Protein AF-A0A9E0WAV0-F1 (afdb_monomer_lite)

Sequence (141 aa):
MHLFMGNSEVTIDQKLSQEEWERKKFSLEMDFKERELQISKNRLKVEARRNILIGLLVPIIVALMTAVPAYINSVNQQALKQLEFEAQLITNSVKTGDPDQAAINLKFLIDSGLLGGKTAERVSKYLKNREPGVGRALPPG

Foldseek 3Di:
DDDDDDPVVVVVVVVVVVVVVVVVVVVVVVVVVVVVVVVVVVVVVVVVVVVVCCVPVVVVVVCCVPVPVVVVVVVVVVVVVLVVQLVVQLLVLQQPQFPQSSLVSLVVCLVVVSDDDPRSVVSVVVSVPDDHRDDRHHHND

Radius of gyration: 47.43 Å; chains: 1; bounding box: 89×27×133 Å

Secondary structure (DSSP, 8-state):
----SSSHHHHHHHHHHHHHHHHHHHHHHHHHHHHHHHHHHHHHHHHHHHHHHHHHHHHHHHHHHHHHHHHHHHHHHHHHHHHHHHHHHHHHHHTTS-HHHHHHHHHHHHHTTSS-HHHHHHHHHHHHHPPTT-S--PPP-

pLDDT: mean 87.12, std 10.92, range [43.19, 97.12]

Structure (mmCIF, N/CA/C/O backbone):
data_AF-A0A9E0WAV0-F1
#
_entry.id   AF-A0A9E0WAV0-F1
#
loop_
_atom_site.group_PDB
_atom_site.id
_atom_site.type_symbol
_atom_site.label_atom_id
_atom_site.label_alt_id
_atom_site.label_comp_id
_atom_site.label_asym_id
_atom_site.label_entity_id
_atom_site.label_seq_id
_atom_site.pdbx_PDB_ins_code
_atom_site.Cartn_x
_atom_site.Cartn_y
_atom_site.Cartn_z
_atom_site.occupancy
_atom_site.B_iso_or_equiv
_atom_site.auth_seq_id
_atom_site.auth_comp_id
_atom_site.auth_asym_id
_atom_site.auth_atom_id
_atom_site.pdbx_PDB_model_num
ATOM 1 N N . MET A 1 1 ? 64.698 12.281 -93.935 1.00 43.19 1 MET A N 1
ATOM 2 C CA . MET A 1 1 ? 63.297 11.897 -93.669 1.00 43.19 1 MET A CA 1
ATOM 3 C C . MET A 1 1 ? 63.291 10.834 -92.579 1.00 43.19 1 MET A C 1
ATOM 5 O O . MET A 1 1 ? 63.219 9.662 -92.882 1.00 43.19 1 MET A O 1
ATOM 9 N N . HIS A 1 2 ? 63.501 11.237 -91.331 1.00 53.25 2 HIS A N 1
ATOM 10 C CA . HIS A 1 2 ? 63.332 10.437 -90.111 1.00 53.25 2 HIS A CA 1
ATOM 11 C C . HIS A 1 2 ? 63.404 11.438 -88.947 1.00 53.25 2 HIS A C 1
ATOM 13 O O . HIS A 1 2 ? 64.147 12.409 -89.076 1.00 53.25 2 HIS A O 1
ATOM 19 N N . LEU A 1 3 ? 62.667 11.175 -87.857 1.00 52.56 3 LEU A N 1
ATOM 20 C CA . LEU A 1 3 ? 62.586 11.915 -86.574 1.00 52.56 3 LEU A CA 1
ATOM 21 C C . LEU A 1 3 ? 61.353 12.823 -86.385 1.00 52.56 3 LEU A C 1
ATOM 23 O O . LEU A 1 3 ? 61.504 14.031 -86.337 1.00 52.56 3 LEU A O 1
ATOM 27 N N . PHE A 1 4 ? 60.152 12.251 -86.202 1.00 54.62 4 PHE A N 1
ATOM 28 C CA . PHE A 1 4 ? 59.011 12.931 -85.539 1.00 54.62 4 PHE A CA 1
ATOM 29 C C . PHE A 1 4 ? 57.997 11.949 -84.892 1.00 54.62 4 PHE A C 1
ATOM 31 O O . PHE A 1 4 ? 56.800 12.205 -84.898 1.00 54.62 4 PHE A O 1
ATOM 38 N N . MET A 1 5 ? 58.437 10.812 -84.328 1.00 52.56 5 MET A N 1
ATOM 39 C CA . MET A 1 5 ? 57.517 9.843 -83.680 1.00 52.56 5 MET A CA 1
ATOM 40 C C . MET A 1 5 ? 57.726 9.616 -82.169 1.00 52.56 5 MET A C 1
ATOM 42 O O . MET A 1 5 ? 56.947 8.898 -81.565 1.00 52.56 5 MET A O 1
ATOM 46 N N . GLY A 1 6 ? 58.700 10.262 -81.514 1.00 55.91 6 GLY A N 1
ATOM 47 C CA . GLY A 1 6 ? 59.024 9.978 -80.101 1.00 55.91 6 GLY A CA 1
ATOM 48 C C . GLY A 1 6 ? 58.287 10.793 -79.022 1.00 55.91 6 GLY A C 1
ATOM 49 O O . GLY A 1 6 ? 58.428 10.479 -77.848 1.00 55.91 6 GLY A O 1
ATOM 50 N N . ASN A 1 7 ? 57.529 11.845 -79.368 1.00 57.88 7 ASN A N 1
ATOM 51 C CA . ASN A 1 7 ? 57.005 12.801 -78.369 1.00 57.88 7 ASN A CA 1
ATOM 52 C C . ASN A 1 7 ? 55.514 12.608 -78.013 1.00 57.88 7 ASN A C 1
ATOM 54 O O . ASN A 1 7 ? 55.037 13.143 -77.013 1.00 57.88 7 ASN A O 1
ATOM 58 N N . SER A 1 8 ? 54.761 11.850 -78.817 1.00 60.38 8 SER A N 1
ATOM 59 C CA . SER A 1 8 ? 53.331 11.595 -78.589 1.00 60.38 8 SER A CA 1
ATOM 60 C C . SER A 1 8 ? 53.064 10.419 -77.645 1.00 60.38 8 SER A C 1
ATOM 62 O O . SER A 1 8 ? 52.089 10.468 -76.901 1.00 60.38 8 SER A O 1
ATOM 64 N N . GLU A 1 9 ? 53.929 9.398 -77.616 1.00 60.53 9 GLU A N 1
ATOM 65 C CA . GLU A 1 9 ? 53.770 8.236 -76.721 1.00 60.53 9 GLU A CA 1
ATOM 66 C C . GLU A 1 9 ? 53.971 8.605 -75.243 1.00 60.53 9 GLU A C 1
ATOM 68 O O . GLU A 1 9 ? 53.162 8.217 -74.403 1.00 60.53 9 GLU A O 1
ATOM 73 N N . VAL A 1 10 ? 54.959 9.454 -74.931 1.00 64.38 10 VAL A N 1
ATOM 74 C CA . VAL A 1 10 ? 55.255 9.896 -73.551 1.00 64.38 10 VAL A CA 1
ATOM 75 C C . VAL A 1 10 ? 54.076 10.648 -72.915 1.00 64.38 10 VAL A C 1
ATOM 77 O O . VAL A 1 10 ? 53.823 10.522 -71.721 1.00 64.38 10 VAL A O 1
ATOM 80 N N . THR A 1 11 ? 53.306 11.402 -73.708 1.00 70.00 11 THR A N 1
ATOM 81 C CA . THR A 1 11 ? 52.161 12.184 -73.201 1.00 70.00 11 THR A CA 1
ATOM 82 C C . THR A 1 11 ? 50.926 11.310 -72.946 1.00 70.00 11 THR A C 1
ATOM 84 O O . THR A 1 11 ? 50.109 11.629 -72.082 1.00 70.00 11 THR A O 1
ATOM 87 N N . ILE A 1 12 ? 50.762 10.220 -73.700 1.00 74.31 12 ILE A N 1
ATOM 88 C CA . ILE A 1 12 ? 49.636 9.288 -73.542 1.00 74.31 12 ILE A CA 1
ATOM 89 C C . ILE A 1 12 ? 49.850 8.419 -72.300 1.00 74.31 12 ILE A C 1
ATOM 91 O O . ILE A 1 12 ? 48.934 8.290 -71.491 1.00 74.31 12 ILE A O 1
ATOM 95 N N . ASP A 1 13 ? 51.067 7.912 -72.103 1.00 78.62 13 ASP A N 1
ATOM 96 C CA . ASP A 1 13 ? 51.426 7.086 -70.945 1.00 78.62 13 ASP A CA 1
ATOM 97 C C . ASP A 1 13 ? 51.301 7.862 -69.618 1.00 78.62 13 ASP A C 1
ATOM 99 O O . ASP A 1 13 ? 50.707 7.388 -68.649 1.00 78.62 13 ASP A O 1
ATOM 103 N N . GLN A 1 14 ? 51.727 9.131 -69.599 1.00 83.81 14 GLN A N 1
ATOM 104 C CA . GLN A 1 14 ? 51.549 10.007 -68.434 1.00 83.81 14 GLN A CA 1
ATOM 105 C C . GLN A 1 14 ? 50.075 10.261 -68.089 1.00 83.81 14 GLN A C 1
ATOM 107 O O . GLN A 1 14 ? 49.710 10.276 -66.913 1.00 83.81 14 GLN A O 1
ATOM 112 N N . LYS A 1 15 ? 49.216 10.447 -69.098 1.00 81.62 15 LYS A N 1
ATOM 113 C CA . LYS A 1 15 ? 47.776 10.657 -68.883 1.00 81.62 15 LYS A CA 1
ATOM 114 C C . LYS A 1 15 ? 47.081 9.399 -68.375 1.00 81.62 15 LYS A C 1
ATOM 116 O O . LYS A 1 15 ? 46.261 9.503 -67.468 1.00 81.62 15 LYS A O 1
ATOM 121 N N . LEU A 1 16 ? 47.434 8.233 -68.916 1.00 82.25 16 LEU A N 1
ATOM 122 C CA . LEU A 1 16 ? 46.924 6.944 -68.444 1.00 82.25 16 LEU A CA 1
ATOM 123 C C . LEU A 1 16 ? 47.345 6.691 -66.992 1.00 82.25 16 LEU A C 1
ATOM 125 O O . LEU A 1 16 ? 46.502 6.373 -66.159 1.00 82.25 16 LEU A O 1
ATOM 129 N N . SER A 1 17 ? 48.614 6.939 -66.660 1.00 87.88 17 SER A N 1
ATOM 130 C CA . SER A 1 17 ? 49.126 6.812 -65.292 1.00 87.88 17 SER A CA 1
ATOM 131 C C . SER A 1 17 ? 48.421 7.754 -64.305 1.00 87.88 17 SER A C 1
ATOM 133 O O . SER A 1 17 ? 48.089 7.355 -63.185 1.00 87.88 17 SER A O 1
ATOM 135 N N . GLN A 1 18 ? 48.131 8.991 -64.719 1.00 89.19 18 GLN A N 1
ATOM 136 C CA . GLN A 1 18 ? 47.387 9.942 -63.895 1.00 89.19 18 GLN A CA 1
ATOM 137 C C . GLN A 1 18 ? 45.928 9.506 -63.692 1.00 89.19 18 GLN A C 1
ATOM 139 O O . GLN A 1 18 ? 45.425 9.569 -62.572 1.00 89.19 18 GLN A O 1
ATOM 144 N N . GLU A 1 19 ? 45.260 9.016 -64.737 1.00 90.62 19 GLU A N 1
ATOM 145 C CA . GLU A 1 19 ? 43.880 8.533 -64.644 1.00 90.62 19 GLU A CA 1
ATOM 146 C C . GLU A 1 19 ? 43.772 7.285 -63.753 1.00 90.62 19 GLU A C 1
ATOM 148 O O . GLU A 1 19 ? 42.868 7.183 -62.920 1.00 90.62 19 GLU A O 1
ATOM 153 N N . GLU A 1 20 ? 44.716 6.350 -63.865 1.00 90.81 20 GLU A N 1
ATOM 154 C CA . GLU A 1 20 ? 44.799 5.182 -62.985 1.00 90.81 20 GLU A CA 1
ATOM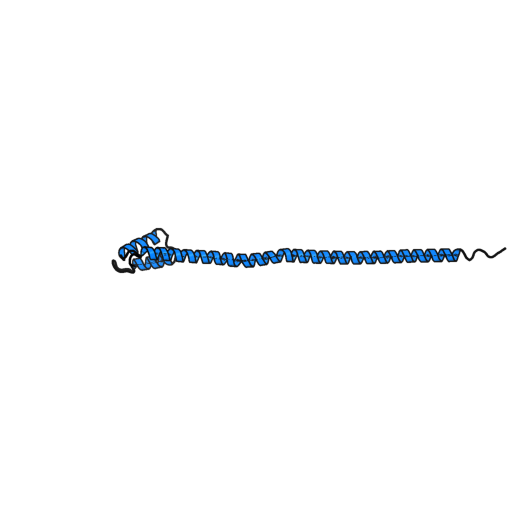 155 C C . GLU A 1 20 ? 45.021 5.584 -61.526 1.00 90.81 20 GLU A C 1
ATOM 157 O O . GLU A 1 20 ? 44.383 5.036 -60.619 1.00 90.81 20 GLU A O 1
ATOM 162 N N . TRP A 1 21 ? 45.885 6.572 -61.287 1.00 91.38 21 TRP A N 1
ATOM 163 C CA . TRP A 1 21 ? 46.122 7.105 -59.953 1.00 91.38 21 TRP A CA 1
ATOM 164 C C . TRP A 1 21 ? 44.875 7.783 -59.377 1.00 91.38 21 TRP A C 1
ATOM 166 O O . TRP A 1 21 ? 44.522 7.525 -58.224 1.00 91.38 21 TRP A O 1
ATOM 176 N N . GLU A 1 22 ? 44.160 8.586 -60.169 1.00 93.12 22 GLU A N 1
ATOM 177 C CA . GLU A 1 22 ? 42.916 9.240 -59.750 1.00 93.12 22 GLU A CA 1
ATOM 178 C C . GLU A 1 22 ? 41.803 8.225 -59.466 1.00 93.12 22 GLU A C 1
ATOM 180 O O . GLU A 1 22 ? 41.143 8.314 -58.428 1.00 93.12 22 GLU A O 1
ATOM 185 N N . ARG A 1 23 ? 41.643 7.198 -60.310 1.00 91.75 23 ARG A N 1
ATOM 186 C CA . ARG A 1 23 ? 40.692 6.097 -60.079 1.00 91.75 23 ARG A CA 1
ATOM 187 C C . ARG A 1 23 ? 41.023 5.328 -58.804 1.00 91.75 23 ARG A C 1
ATOM 189 O O . ARG A 1 23 ? 40.133 5.046 -57.999 1.00 91.75 23 ARG A O 1
ATOM 196 N N . LYS A 1 24 ? 42.304 5.018 -58.583 1.00 93.75 24 LYS A N 1
ATOM 197 C CA . LYS A 1 24 ? 42.762 4.318 -57.379 1.00 93.75 24 LYS A CA 1
ATOM 198 C C . LYS A 1 24 ? 42.540 5.167 -56.131 1.00 93.75 24 LYS A C 1
ATOM 200 O O . LYS A 1 24 ? 41.991 4.664 -55.150 1.00 93.75 24 LYS A O 1
ATOM 205 N N . LYS A 1 25 ? 42.888 6.453 -56.181 1.00 94.81 25 LYS A N 1
ATOM 206 C CA . LYS A 1 25 ? 42.634 7.412 -55.102 1.00 94.81 25 LYS A CA 1
ATOM 207 C C . LYS A 1 25 ? 41.143 7.500 -54.783 1.00 94.81 25 LYS A C 1
ATOM 209 O O . LYS A 1 25 ? 40.767 7.357 -53.625 1.00 94.81 25 LYS A O 1
ATOM 214 N N . PHE A 1 26 ? 40.299 7.646 -55.800 1.00 92.94 26 PHE A N 1
ATOM 215 C CA . PHE A 1 26 ? 38.851 7.716 -55.628 1.00 92.94 26 PHE A CA 1
ATOM 216 C C . PHE A 1 26 ? 38.280 6.433 -55.009 1.00 92.94 26 PHE A C 1
ATOM 218 O O . PHE A 1 26 ? 37.467 6.499 -54.091 1.00 92.94 26 PHE A O 1
ATOM 225 N N . SER A 1 27 ? 38.746 5.257 -55.444 1.00 94.00 27 SER A N 1
ATOM 226 C CA . SER A 1 27 ? 38.313 3.979 -54.862 1.00 94.00 27 SER A CA 1
ATOM 227 C C . SER A 1 27 ? 38.691 3.841 -53.381 1.00 94.00 27 SER A C 1
ATOM 229 O O . SER A 1 27 ? 37.882 3.370 -52.584 1.00 94.00 27 SER A O 1
ATOM 231 N N . LEU A 1 28 ? 39.880 4.319 -52.995 1.00 93.81 28 LEU A N 1
ATOM 232 C CA . LEU A 1 28 ? 40.342 4.329 -51.605 1.00 93.81 28 LEU A CA 1
ATOM 233 C C . LEU A 1 28 ? 39.547 5.319 -50.749 1.00 93.81 28 LEU A C 1
ATOM 235 O O . LEU A 1 28 ? 39.162 4.987 -49.631 1.00 93.81 28 LEU A O 1
ATOM 239 N N . GLU A 1 29 ? 39.263 6.513 -51.273 1.00 92.50 29 GLU A N 1
ATOM 240 C CA . GLU A 1 29 ? 38.422 7.497 -50.585 1.00 92.50 29 GLU A CA 1
ATOM 241 C C . GLU A 1 29 ? 36.990 6.982 -50.379 1.00 92.50 29 GLU A C 1
ATOM 243 O O . GLU A 1 29 ? 36.407 7.194 -49.314 1.00 92.50 29 GLU A O 1
ATOM 248 N N . MET A 1 30 ? 36.429 6.272 -51.363 1.00 93.62 30 MET A N 1
ATOM 249 C CA . MET A 1 30 ? 35.106 5.656 -51.248 1.00 93.62 30 MET A CA 1
ATOM 250 C C . MET A 1 30 ? 35.081 4.512 -50.227 1.00 93.62 30 MET A C 1
ATOM 252 O O . MET A 1 30 ? 34.159 4.468 -49.413 1.00 93.62 30 MET A O 1
ATOM 256 N N . ASP A 1 31 ? 36.091 3.633 -50.212 1.00 95.88 31 ASP A N 1
ATOM 257 C CA . ASP A 1 31 ? 36.198 2.566 -49.200 1.00 95.88 31 ASP A CA 1
ATOM 258 C C . ASP A 1 31 ? 36.329 3.151 -47.787 1.00 95.88 31 ASP A C 1
ATOM 260 O O . ASP A 1 31 ? 35.678 2.696 -46.845 1.00 95.88 31 ASP A O 1
ATOM 264 N N . PHE A 1 32 ? 37.118 4.218 -47.634 1.00 95.38 32 PHE A N 1
ATOM 265 C CA . PHE A 1 32 ? 37.279 4.894 -46.351 1.00 95.38 32 PHE A CA 1
ATOM 266 C C . PHE A 1 32 ? 35.964 5.518 -45.862 1.00 95.38 32 PHE A C 1
ATOM 268 O O . PHE A 1 32 ? 35.553 5.274 -44.725 1.00 95.38 32 PHE A O 1
ATOM 275 N N . LYS A 1 33 ? 35.257 6.251 -46.734 1.00 93.12 33 LYS A N 1
ATOM 276 C CA . LYS A 1 33 ? 33.944 6.832 -46.411 1.00 93.12 33 LYS A CA 1
ATOM 277 C C . LYS A 1 33 ? 32.916 5.769 -46.037 1.00 93.12 33 LYS A C 1
ATOM 279 O O . LYS A 1 33 ? 32.155 5.972 -45.094 1.00 93.12 33 LYS A O 1
ATOM 284 N N . GLU A 1 34 ? 32.896 4.637 -46.736 1.00 94.38 34 GLU A N 1
ATOM 285 C CA . GLU A 1 34 ? 31.977 3.541 -46.419 1.00 94.38 34 GLU A CA 1
ATOM 286 C C . GLU A 1 34 ? 32.261 2.966 -45.023 1.00 94.38 34 GLU A C 1
ATOM 288 O O . GLU A 1 34 ? 31.341 2.801 -44.218 1.00 94.38 34 GLU A O 1
ATOM 293 N N . ARG A 1 35 ? 33.536 2.747 -44.673 1.00 91.69 35 ARG A N 1
ATOM 294 C CA . ARG A 1 35 ? 33.922 2.285 -43.329 1.00 91.69 35 ARG A CA 1
ATOM 295 C C . ARG A 1 35 ? 33.557 3.291 -42.239 1.00 91.69 35 ARG A C 1
ATOM 297 O O . ARG A 1 35 ? 33.020 2.889 -41.206 1.00 91.69 35 ARG A O 1
ATOM 304 N N . GLU A 1 36 ? 33.794 4.585 -42.453 1.00 90.44 36 GLU A N 1
ATOM 305 C CA . GLU A 1 36 ? 33.380 5.628 -41.503 1.00 90.44 36 GLU A CA 1
ATOM 306 C C . GLU A 1 36 ? 31.862 5.645 -41.304 1.00 90.44 36 GLU A C 1
ATOM 308 O O . GLU A 1 36 ? 31.372 5.735 -40.174 1.00 90.44 36 GLU A O 1
ATOM 313 N N . LEU A 1 37 ? 31.103 5.494 -42.389 1.00 90.88 37 LEU A N 1
ATOM 314 C CA . LEU A 1 37 ? 29.647 5.487 -42.358 1.00 90.88 37 LEU A CA 1
ATOM 315 C C . LEU A 1 37 ? 29.105 4.245 -41.636 1.00 90.88 37 LEU A C 1
ATOM 31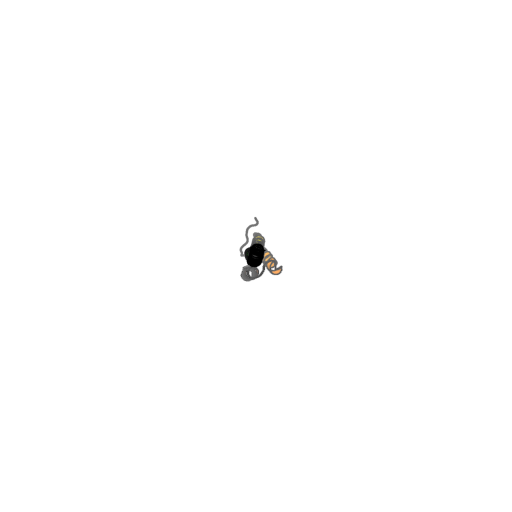7 O O . LEU A 1 37 ? 28.149 4.349 -40.860 1.00 90.88 37 LEU A O 1
ATOM 321 N N . GLN A 1 38 ? 29.743 3.085 -41.805 1.00 92.88 38 GLN A N 1
ATOM 322 C CA . GLN A 1 38 ? 29.432 1.875 -41.039 1.00 92.88 38 GLN A CA 1
ATOM 323 C C . GLN A 1 38 ? 29.744 2.036 -39.546 1.00 92.88 38 GLN A C 1
ATOM 325 O O . GLN A 1 38 ? 28.912 1.678 -38.705 1.00 92.88 38 GLN A O 1
ATOM 330 N N . ILE A 1 39 ? 30.890 2.631 -39.195 1.00 92.25 39 ILE A N 1
ATOM 331 C CA . ILE A 1 39 ? 31.250 2.929 -37.800 1.00 92.25 39 ILE A CA 1
ATOM 332 C C . ILE A 1 39 ? 30.230 3.895 -37.181 1.00 92.25 39 ILE A C 1
ATOM 334 O O . ILE A 1 39 ? 29.741 3.646 -36.077 1.00 92.25 39 ILE A O 1
ATOM 338 N N . SER A 1 40 ? 29.856 4.955 -37.900 1.00 86.38 40 SER A N 1
ATOM 339 C CA . SER A 1 40 ? 28.867 5.940 -37.453 1.00 86.38 40 SER A CA 1
ATOM 340 C C . SER A 1 40 ? 27.485 5.310 -37.235 1.00 86.38 40 SER A C 1
ATOM 342 O O . SER A 1 40 ? 26.900 5.444 -36.158 1.00 86.38 40 SER A O 1
ATOM 344 N N . LYS A 1 41 ? 26.993 4.505 -38.190 1.00 89.69 41 LYS A N 1
ATOM 345 C CA . LYS A 1 41 ? 25.732 3.751 -38.047 1.00 89.69 41 LYS A CA 1
ATOM 346 C C . LYS A 1 41 ? 25.750 2.814 -36.839 1.00 89.69 41 LYS A C 1
ATOM 348 O O . LYS A 1 41 ? 24.742 2.700 -36.141 1.00 89.69 41 LYS A O 1
ATOM 353 N N . ASN A 1 42 ? 26.870 2.143 -36.578 1.00 89.94 42 ASN A N 1
ATOM 354 C CA . ASN A 1 42 ? 26.995 1.248 -35.429 1.00 89.94 42 ASN A CA 1
ATOM 355 C C . ASN A 1 42 ? 26.992 2.015 -34.101 1.00 89.94 42 ASN A C 1
ATOM 357 O O . ASN A 1 42 ? 26.313 1.582 -33.170 1.00 89.94 42 ASN A O 1
ATOM 361 N N . ARG A 1 43 ? 27.654 3.178 -34.023 1.00 83.12 43 ARG A N 1
ATOM 362 C CA . ARG A 1 43 ? 27.591 4.059 -32.843 1.00 83.12 43 ARG A CA 1
ATOM 363 C C . ARG A 1 43 ? 26.164 4.523 -32.567 1.00 83.12 43 ARG A C 1
ATOM 365 O O . ARG A 1 43 ? 25.678 4.327 -31.458 1.00 83.12 43 ARG A O 1
ATOM 372 N N . LEU A 1 44 ? 25.458 5.008 -33.590 1.00 82.88 44 LEU A N 1
ATOM 373 C CA . LEU A 1 44 ? 24.062 5.441 -33.462 1.00 82.88 44 LEU A CA 1
ATOM 374 C C . LEU A 1 44 ? 23.138 4.303 -33.015 1.00 82.88 44 LEU A C 1
ATOM 376 O O . LEU A 1 44 ? 22.279 4.509 -32.165 1.00 82.88 44 LEU A O 1
ATOM 380 N N . LYS A 1 45 ? 23.320 3.082 -33.534 1.00 86.50 45 LYS A N 1
ATOM 381 C CA . LYS A 1 45 ? 22.540 1.912 -33.092 1.00 86.50 45 LYS A CA 1
ATOM 382 C C . LYS A 1 45 ? 22.807 1.557 -31.629 1.00 86.50 45 LYS A C 1
ATOM 384 O O . LYS A 1 45 ? 21.867 1.217 -30.911 1.00 86.50 45 LYS A O 1
ATOM 389 N N . VAL A 1 46 ? 24.062 1.617 -31.187 1.00 86.19 46 VAL A N 1
ATOM 390 C CA . VAL A 1 46 ? 24.438 1.354 -29.789 1.00 86.19 46 VAL A CA 1
ATOM 391 C C . VAL A 1 46 ? 23.867 2.431 -28.866 1.00 86.19 46 VAL A C 1
ATOM 393 O O . VAL A 1 46 ? 23.272 2.101 -27.841 1.00 86.19 46 VAL A O 1
ATOM 396 N N . GLU A 1 47 ? 23.973 3.703 -29.246 1.00 84.44 47 GLU A N 1
ATOM 397 C CA . GLU A 1 47 ? 23.419 4.825 -28.485 1.00 84.44 47 GLU A CA 1
ATOM 398 C C . GLU A 1 47 ? 21.894 4.793 -28.434 1.00 84.44 47 GLU A C 1
ATOM 400 O O . GLU A 1 47 ? 21.326 4.939 -27.356 1.00 84.44 47 GLU A O 1
ATOM 405 N N . ALA A 1 48 ? 21.223 4.521 -29.555 1.00 81.00 48 ALA A N 1
ATOM 406 C CA . ALA A 1 48 ? 19.772 4.381 -29.599 1.00 81.00 48 ALA A CA 1
ATOM 407 C C . ALA A 1 48 ? 19.301 3.238 -28.694 1.00 81.00 48 ALA A C 1
ATOM 409 O O . ALA A 1 48 ? 18.394 3.431 -27.890 1.00 81.00 48 ALA A O 1
ATOM 410 N N . ARG A 1 49 ? 19.957 2.069 -28.747 1.00 82.44 49 ARG A N 1
ATOM 411 C CA . ARG A 1 49 ? 19.645 0.949 -27.844 1.00 82.44 49 ARG A CA 1
ATOM 412 C C . ARG A 1 49 ? 19.847 1.328 -26.382 1.00 82.44 49 ARG A C 1
ATOM 414 O O . ARG A 1 49 ? 18.966 1.066 -25.570 1.00 82.44 49 ARG A O 1
ATOM 421 N N . ARG A 1 50 ? 20.967 1.972 -26.041 1.00 81.94 50 ARG A N 1
ATOM 422 C CA . ARG A 1 50 ? 21.245 2.421 -24.670 1.00 81.94 50 ARG A CA 1
ATOM 423 C C . ARG A 1 50 ? 20.205 3.434 -24.192 1.00 81.94 50 ARG A C 1
ATOM 425 O O . ARG A 1 50 ? 19.691 3.295 -23.089 1.00 81.94 50 ARG A O 1
ATOM 432 N N . ASN A 1 51 ? 19.868 4.420 -25.017 1.00 82.25 51 ASN A N 1
ATOM 433 C CA . ASN A 1 51 ? 18.915 5.469 -24.665 1.00 82.25 51 ASN A CA 1
ATOM 434 C C . ASN A 1 51 ? 17.487 4.923 -24.538 1.00 82.25 51 ASN A C 1
ATOM 436 O O . ASN A 1 51 ? 16.781 5.323 -23.620 1.00 82.25 51 ASN A O 1
ATOM 440 N N . ILE A 1 52 ? 17.080 3.972 -25.386 1.00 85.00 52 ILE A N 1
ATOM 441 C CA . ILE A 1 52 ? 15.795 3.267 -25.248 1.00 85.00 52 ILE A CA 1
ATOM 442 C C . ILE A 1 52 ? 15.761 2.469 -23.940 1.00 85.00 52 ILE A C 1
ATOM 444 O O . ILE A 1 52 ? 14.777 2.537 -23.208 1.00 85.00 52 ILE A O 1
ATOM 448 N N . LEU A 1 53 ? 16.841 1.751 -23.610 1.00 81.12 53 LEU A N 1
ATOM 449 C CA . LEU A 1 53 ? 16.929 0.999 -22.356 1.00 81.12 53 LEU A CA 1
ATOM 450 C C . LEU A 1 53 ? 16.836 1.920 -21.137 1.00 81.12 53 LEU A C 1
ATOM 452 O O . LEU A 1 53 ? 16.056 1.647 -20.231 1.00 81.12 53 LEU A O 1
ATOM 456 N N . ILE A 1 54 ? 17.579 3.028 -21.123 1.00 83.06 54 ILE A N 1
ATOM 457 C CA . ILE A 1 54 ? 17.519 4.015 -20.035 1.00 83.06 54 ILE A CA 1
ATOM 458 C C . ILE A 1 54 ? 16.117 4.635 -19.954 1.00 83.06 54 ILE A C 1
ATOM 460 O O . ILE A 1 54 ? 15.546 4.711 -18.868 1.00 83.06 54 ILE A O 1
ATOM 464 N N . GLY A 1 55 ? 15.542 5.018 -21.098 1.00 81.56 55 GLY A N 1
ATOM 465 C CA . GLY A 1 55 ? 14.208 5.610 -21.191 1.00 81.56 55 GLY A CA 1
ATOM 466 C C . GLY A 1 55 ? 13.083 4.687 -20.722 1.00 81.56 55 GLY A C 1
ATOM 467 O O . GLY A 1 55 ? 12.054 5.182 -20.281 1.00 81.56 55 GLY A O 1
ATOM 468 N N . LEU A 1 56 ? 13.280 3.366 -20.760 1.00 87.12 56 LEU A N 1
ATOM 469 C CA . LEU A 1 56 ? 12.319 2.391 -20.243 1.00 87.12 56 LEU A CA 1
ATOM 470 C C . LEU A 1 56 ? 12.576 2.037 -18.772 1.00 87.12 56 LEU A C 1
ATOM 472 O O . LEU A 1 56 ? 11.647 2.004 -17.970 1.00 87.12 56 LEU A O 1
ATOM 476 N N . LEU A 1 57 ? 13.829 1.765 -18.403 1.00 87.25 57 LEU A N 1
ATOM 477 C CA . LEU A 1 57 ? 14.164 1.249 -17.075 1.00 87.25 57 LEU A CA 1
ATOM 478 C C . LEU A 1 57 ? 14.029 2.312 -15.984 1.00 87.25 57 LEU A C 1
ATOM 480 O O . LEU A 1 57 ? 13.541 2.006 -14.897 1.00 87.25 57 LEU A O 1
ATOM 484 N N . VAL A 1 58 ? 14.424 3.557 -16.262 1.00 91.44 58 VAL A N 1
ATOM 485 C CA . VAL A 1 58 ? 14.389 4.627 -15.255 1.00 91.44 58 VAL A CA 1
ATOM 486 C C . VAL A 1 58 ? 12.956 4.922 -14.787 1.00 91.44 58 VAL A C 1
ATOM 488 O O . VAL A 1 58 ? 12.733 4.888 -13.575 1.00 91.44 58 VAL A O 1
ATOM 491 N N . PRO A 1 59 ? 11.956 5.128 -15.671 1.00 90.94 59 PRO A N 1
ATOM 492 C CA . PRO A 1 59 ? 10.577 5.339 -15.231 1.00 90.94 59 PRO A CA 1
ATOM 493 C C . PRO A 1 59 ? 10.003 4.165 -14.436 1.00 90.94 59 PRO A C 1
ATOM 495 O O . PRO A 1 59 ? 9.286 4.391 -13.465 1.00 90.94 59 PRO A O 1
ATOM 498 N N . ILE A 1 60 ? 10.343 2.923 -14.799 1.00 92.19 60 ILE A N 1
ATOM 499 C CA . ILE A 1 60 ? 9.882 1.729 -14.073 1.00 92.19 60 ILE A CA 1
ATOM 500 C C . ILE A 1 60 ? 10.428 1.730 -12.643 1.00 92.19 60 ILE A C 1
ATOM 502 O O . ILE A 1 60 ? 9.669 1.530 -11.697 1.00 92.19 60 ILE A O 1
ATOM 506 N N . ILE A 1 61 ? 11.725 1.996 -12.469 1.00 92.56 61 ILE A N 1
ATOM 507 C CA . ILE A 1 61 ? 12.347 2.058 -11.141 1.00 92.56 61 ILE A CA 1
ATOM 508 C C . ILE A 1 61 ? 11.694 3.159 -10.296 1.00 92.56 61 ILE A C 1
ATOM 510 O O . ILE A 1 61 ? 11.311 2.907 -9.154 1.00 92.56 61 ILE A O 1
ATOM 514 N N . VAL A 1 62 ? 11.508 4.355 -10.860 1.00 93.88 62 VAL A N 1
ATOM 515 C CA . VAL A 1 62 ? 10.859 5.481 -10.166 1.00 93.88 62 VAL A CA 1
ATOM 516 C C . VAL A 1 62 ? 9.410 5.147 -9.784 1.00 93.88 62 VAL A C 1
ATOM 518 O O . VAL A 1 62 ? 8.979 5.431 -8.663 1.00 93.88 62 VAL A O 1
ATOM 521 N N . ALA A 1 63 ? 8.657 4.498 -10.675 1.00 88.25 63 ALA A N 1
ATOM 522 C CA . ALA A 1 63 ? 7.291 4.068 -10.392 1.00 88.25 63 ALA A CA 1
ATOM 523 C C . ALA A 1 63 ? 7.244 3.042 -9.249 1.00 88.25 63 ALA A C 1
ATOM 525 O O . ALA A 1 63 ? 6.421 3.162 -8.345 1.00 88.25 63 ALA A O 1
ATOM 526 N N . LEU A 1 64 ? 8.165 2.075 -9.223 1.00 89.50 64 LEU A N 1
ATOM 527 C CA . LEU A 1 64 ? 8.241 1.086 -8.144 1.00 89.50 64 LEU A CA 1
ATOM 528 C C . LEU A 1 64 ? 8.628 1.718 -6.799 1.00 89.50 64 LEU A C 1
ATOM 530 O O . LEU A 1 64 ? 8.046 1.363 -5.773 1.00 89.50 64 LEU A O 1
ATOM 534 N N . MET A 1 65 ? 9.551 2.687 -6.801 1.00 90.62 65 MET A N 1
ATOM 535 C CA . MET A 1 65 ? 9.950 3.419 -5.590 1.00 90.62 65 MET A CA 1
ATOM 536 C C . MET A 1 65 ? 8.785 4.172 -4.939 1.00 90.62 65 MET A C 1
ATOM 538 O O . MET A 1 65 ? 8.763 4.309 -3.720 1.00 90.62 65 MET A O 1
ATOM 542 N N . THR A 1 66 ? 7.818 4.649 -5.723 1.00 89.06 66 THR A N 1
ATOM 543 C CA . THR A 1 66 ? 6.656 5.386 -5.200 1.00 89.06 66 THR A CA 1
ATOM 544 C C . THR A 1 66 ? 5.471 4.472 -4.886 1.00 89.06 66 THR A C 1
ATOM 546 O O . THR A 1 66 ? 4.805 4.658 -3.867 1.00 89.06 66 THR A O 1
ATOM 549 N N . ALA A 1 67 ? 5.230 3.445 -5.704 1.00 88.06 67 ALA A N 1
ATOM 550 C CA . ALA A 1 67 ? 4.089 2.548 -5.549 1.00 88.06 67 ALA A CA 1
ATOM 551 C C . ALA A 1 67 ? 4.179 1.662 -4.294 1.00 88.06 67 ALA A C 1
ATOM 553 O O . ALA A 1 67 ? 3.183 1.495 -3.589 1.00 88.06 67 ALA A O 1
ATOM 554 N N . VAL A 1 68 ? 5.361 1.111 -3.986 1.00 90.00 68 VAL A N 1
ATOM 555 C CA . VAL A 1 68 ? 5.518 0.170 -2.861 1.00 90.00 68 VAL A CA 1
ATOM 556 C C . VAL A 1 68 ? 5.235 0.837 -1.505 1.00 90.00 68 VAL A C 1
ATOM 558 O O . VAL A 1 68 ? 4.394 0.320 -0.761 1.00 90.00 68 VAL A O 1
ATOM 561 N N . PRO A 1 69 ? 5.840 1.993 -1.163 1.00 88.12 69 PRO A N 1
ATOM 562 C CA . PRO A 1 69 ? 5.528 2.676 0.090 1.00 88.12 69 PRO A CA 1
ATOM 563 C C . PRO A 1 69 ? 4.075 3.148 0.155 1.00 88.12 69 PRO A C 1
ATOM 565 O O . PRO A 1 69 ? 3.468 3.073 1.219 1.00 88.12 69 PRO A O 1
ATOM 568 N N . ALA A 1 70 ? 3.496 3.594 -0.966 1.00 89.31 70 ALA A N 1
ATOM 569 C CA . ALA A 1 70 ? 2.098 4.016 -1.015 1.00 89.31 70 ALA A CA 1
ATOM 570 C C . ALA A 1 70 ? 1.143 2.867 -0.659 1.00 89.31 70 ALA A C 1
ATOM 572 O O . ALA A 1 70 ? 0.214 3.061 0.126 1.00 89.31 70 ALA A O 1
ATOM 573 N N . TYR A 1 71 ? 1.410 1.662 -1.167 1.00 90.94 71 TYR A N 1
ATOM 574 C CA . TYR A 1 71 ? 0.625 0.476 -0.837 1.00 90.94 71 TYR A CA 1
ATOM 575 C C . TYR A 1 71 ? 0.733 0.107 0.650 1.00 90.94 71 TYR A C 1
ATOM 577 O O . TYR A 1 71 ? -0.287 -0.036 1.324 1.00 90.94 71 TYR A O 1
ATOM 585 N N . ILE A 1 72 ? 1.956 0.032 1.190 1.00 90.81 72 ILE A N 1
ATOM 586 C CA . ILE A 1 72 ? 2.186 -0.267 2.615 1.00 90.81 72 ILE A CA 1
ATOM 587 C C . ILE A 1 72 ? 1.502 0.780 3.503 1.00 90.81 72 ILE A C 1
ATOM 589 O O . ILE A 1 72 ? 0.819 0.444 4.472 1.00 90.81 72 ILE A O 1
ATOM 593 N N . ASN A 1 73 ? 1.647 2.057 3.154 1.00 90.62 73 ASN A N 1
ATOM 594 C CA . ASN A 1 73 ? 1.030 3.154 3.880 1.00 90.62 73 ASN A CA 1
ATOM 595 C C . ASN A 1 73 ? -0.503 3.084 3.826 1.00 90.62 73 ASN A C 1
ATOM 597 O O . ASN A 1 73 ? -1.144 3.321 4.842 1.00 90.62 73 ASN A O 1
ATOM 601 N N . SER A 1 74 ? -1.101 2.698 2.695 1.00 90.94 74 SER A N 1
ATOM 602 C CA . SER A 1 74 ? -2.556 2.527 2.587 1.00 90.94 74 SER A CA 1
ATOM 603 C C . SER A 1 74 ? -3.083 1.467 3.556 1.00 90.94 74 SER A C 1
ATOM 605 O O . SER A 1 74 ? -4.071 1.707 4.249 1.00 90.94 74 SER A O 1
ATOM 607 N N . VAL A 1 75 ? -2.414 0.312 3.641 1.00 90.19 75 VAL A N 1
ATOM 608 C CA . VAL A 1 75 ? -2.805 -0.770 4.561 1.00 90.19 75 VAL A CA 1
ATOM 609 C C . VAL A 1 75 ? -2.671 -0.317 6.017 1.00 90.19 75 VAL A C 1
ATOM 611 O O . VAL A 1 75 ? -3.595 -0.482 6.814 1.00 90.19 75 VAL A O 1
ATOM 614 N N . ASN A 1 76 ? -1.552 0.324 6.360 1.00 90.75 76 ASN A N 1
ATOM 615 C CA . ASN A 1 76 ? -1.319 0.827 7.714 1.00 90.75 76 ASN A CA 1
ATOM 616 C C . ASN A 1 76 ? -2.315 1.929 8.103 1.00 90.75 76 ASN A C 1
ATOM 618 O O . ASN A 1 76 ? -2.830 1.928 9.219 1.00 90.75 76 ASN A O 1
ATOM 622 N N . GLN A 1 77 ? -2.634 2.844 7.185 1.00 91.06 77 GLN A N 1
ATOM 623 C CA . GLN A 1 77 ? -3.632 3.887 7.417 1.00 91.06 77 GLN A CA 1
ATOM 624 C C . GLN A 1 77 ? -5.030 3.308 7.616 1.00 91.06 77 GLN A C 1
ATOM 626 O O . GLN A 1 77 ? -5.779 3.824 8.440 1.00 91.06 77 GLN A O 1
ATOM 631 N N . GLN A 1 78 ? -5.391 2.242 6.900 1.00 91.19 78 GLN A N 1
ATOM 632 C CA . GLN A 1 78 ? -6.676 1.578 7.101 1.00 91.19 78 GLN A CA 1
ATOM 633 C C . GLN A 1 78 ? -6.773 0.970 8.506 1.00 91.19 78 GLN A C 1
ATOM 635 O O . GLN A 1 78 ? -7.773 1.179 9.191 1.00 91.19 78 GLN A O 1
ATOM 640 N N . ALA A 1 79 ? -5.712 0.299 8.965 1.00 89.50 79 ALA A N 1
ATOM 641 C CA . ALA A 1 79 ? -5.656 -0.259 10.314 1.00 89.50 79 ALA A CA 1
ATOM 642 C C . ALA A 1 79 ? -5.718 0.831 11.400 1.00 89.50 79 ALA A C 1
ATOM 644 O O . ALA A 1 79 ? -6.461 0.690 12.369 1.00 89.50 79 ALA A O 1
ATOM 645 N N . LEU A 1 80 ? -4.987 1.939 11.230 1.00 91.94 80 LEU A N 1
ATOM 646 C CA . LEU A 1 80 ? -5.021 3.066 12.169 1.00 91.94 80 LEU A CA 1
ATOM 647 C C . LEU A 1 80 ? -6.399 3.729 12.225 1.00 91.94 80 LEU A C 1
ATOM 649 O O . LEU A 1 80 ? -6.923 3.934 13.314 1.00 91.94 80 LEU A O 1
ATOM 653 N N . LYS A 1 81 ? -7.021 3.990 11.069 1.00 93.06 81 LYS A N 1
ATOM 654 C CA . LYS A 1 81 ? -8.375 4.560 11.003 1.00 93.06 81 LYS A CA 1
ATOM 655 C C . LYS A 1 81 ? -9.406 3.659 11.668 1.00 93.06 81 LYS A C 1
ATOM 657 O O . LYS A 1 81 ? -10.297 4.158 12.345 1.00 93.06 81 LYS A O 1
ATOM 662 N N . GLN A 1 82 ? -9.281 2.343 11.496 1.00 93.25 82 GLN A N 1
ATOM 663 C CA . GLN A 1 82 ? -10.152 1.395 12.180 1.00 93.25 82 GLN A CA 1
ATOM 66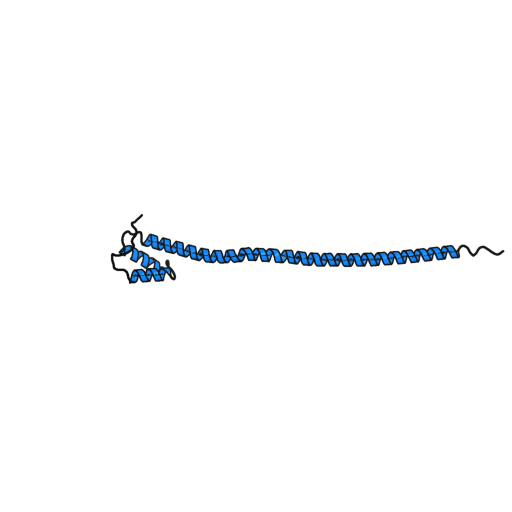4 C C . GLN A 1 82 ? -9.965 1.468 13.700 1.00 93.25 82 GLN A C 1
ATOM 666 O O . GLN A 1 82 ? -10.952 1.559 14.423 1.00 93.25 82 GLN A O 1
ATOM 671 N N . LEU A 1 83 ? -8.723 1.501 14.191 1.00 93.56 83 LEU A N 1
ATOM 672 C CA . LEU A 1 83 ? -8.447 1.635 15.625 1.00 93.56 83 LEU A CA 1
ATOM 673 C C . LEU A 1 83 ? -8.959 2.962 16.202 1.00 93.56 83 LEU A C 1
ATOM 675 O O . LEU A 1 83 ? -9.537 2.969 17.287 1.00 93.56 83 LEU A O 1
ATOM 679 N N . GLU A 1 84 ? -8.773 4.075 15.491 1.00 95.12 84 GLU A N 1
ATOM 680 C CA . GLU A 1 84 ? -9.295 5.386 15.892 1.00 95.12 84 GLU A CA 1
ATOM 681 C C . GLU A 1 84 ? -10.824 5.389 15.953 1.00 95.12 84 GLU A C 1
ATOM 683 O O . GLU A 1 84 ? -11.401 5.861 16.934 1.00 95.12 84 GLU A O 1
ATOM 688 N N . PHE A 1 85 ? -11.481 4.821 14.941 1.00 95.94 85 PHE A N 1
ATOM 689 C CA . PHE A 1 85 ? -12.933 4.679 14.899 1.00 95.94 85 PHE A CA 1
ATOM 690 C C . PHE A 1 85 ? -13.456 3.833 16.067 1.00 95.94 85 PHE A C 1
ATOM 692 O O . PHE A 1 85 ? -14.339 4.273 16.804 1.00 95.94 85 PHE A O 1
ATOM 699 N N . GLU A 1 86 ? -12.873 2.654 16.296 1.00 95.38 86 GLU A N 1
ATOM 700 C CA . GLU A 1 86 ? -13.245 1.778 17.411 1.00 95.38 86 GLU A CA 1
ATOM 701 C C . GLU A 1 86 ? -13.028 2.467 18.769 1.00 95.38 86 GLU A C 1
ATOM 703 O O . GLU A 1 86 ? -13.891 2.401 19.648 1.00 95.38 86 GLU A O 1
ATOM 708 N N . ALA A 1 87 ? -11.914 3.187 18.942 1.00 94.88 87 ALA A N 1
ATOM 709 C CA . ALA A 1 87 ? -11.635 3.935 20.165 1.00 94.88 87 ALA A CA 1
ATOM 710 C C . ALA A 1 87 ? -12.665 5.052 20.409 1.00 94.88 87 ALA A C 1
ATOM 712 O O . ALA A 1 87 ? -13.114 5.238 21.546 1.00 94.88 87 ALA A O 1
ATOM 713 N N . GLN A 1 88 ? -13.079 5.772 19.361 1.00 96.19 88 GLN A N 1
ATOM 714 C CA . GLN A 1 88 ? -14.124 6.796 19.454 1.00 96.19 88 GLN A CA 1
ATOM 715 C C . GLN A 1 88 ? -15.478 6.190 19.830 1.00 96.19 88 GLN A C 1
ATOM 717 O O . GLN A 1 88 ? -16.149 6.710 20.722 1.00 96.19 88 GLN A O 1
ATOM 722 N N . LEU A 1 89 ? -15.861 5.068 19.217 1.00 95.81 89 LEU A N 1
ATOM 723 C CA . LEU A 1 89 ? -17.101 4.368 19.549 1.00 95.81 89 LEU A CA 1
ATOM 724 C C . LEU A 1 89 ? -17.124 3.886 21.002 1.00 95.81 89 LEU A C 1
ATOM 726 O O . LEU A 1 89 ? -18.114 4.102 21.704 1.00 95.81 89 LEU A O 1
ATOM 730 N N . ILE A 1 90 ? -16.028 3.282 21.473 1.00 94.69 90 ILE A N 1
ATOM 731 C CA . ILE A 1 90 ? -15.881 2.866 22.874 1.00 94.69 90 ILE A CA 1
ATOM 732 C C . ILE A 1 90 ? -15.999 4.079 23.795 1.00 94.69 90 ILE A C 1
ATOM 734 O O . ILE A 1 90 ? -16.773 4.047 24.748 1.00 94.69 90 ILE A O 1
ATOM 738 N N . THR A 1 91 ? -15.281 5.162 23.490 1.00 94.38 91 THR A N 1
ATOM 739 C CA . THR A 1 91 ? -15.309 6.398 24.285 1.00 94.38 91 THR A CA 1
ATOM 740 C C . THR A 1 91 ? -16.720 6.972 24.378 1.00 94.38 91 THR A C 1
ATOM 742 O O . THR A 1 91 ? -17.164 7.333 25.462 1.00 94.38 91 THR A O 1
ATOM 745 N N . ASN A 1 92 ? -17.450 7.023 23.265 1.00 93.06 92 ASN A N 1
ATOM 746 C CA . ASN A 1 92 ? -18.825 7.518 23.247 1.00 93.06 92 ASN A CA 1
ATOM 747 C C . ASN A 1 92 ? -19.778 6.578 23.992 1.00 93.06 92 ASN A C 1
ATOM 749 O O . ASN A 1 92 ? -20.670 7.042 24.693 1.00 93.06 92 ASN A O 1
ATOM 753 N N . SER A 1 93 ? -19.550 5.267 23.913 1.00 92.81 93 SER A N 1
ATOM 754 C CA . SER A 1 93 ? -20.375 4.272 24.603 1.00 92.81 93 SER A CA 1
ATOM 755 C C . SER A 1 93 ? -20.264 4.351 26.119 1.00 92.81 93 SER A C 1
ATOM 757 O O . SER A 1 93 ? -21.236 4.033 26.798 1.00 92.81 93 SER A O 1
ATOM 759 N N . VAL A 1 94 ? -19.111 4.782 26.646 1.00 92.69 94 VAL A N 1
ATOM 760 C CA . VAL A 1 94 ? -18.884 4.936 28.093 1.00 92.69 94 VAL A CA 1
ATOM 761 C C . VAL A 1 94 ? -19.203 6.335 28.629 1.00 92.69 94 VAL A C 1
ATOM 763 O O . VAL A 1 94 ? -19.189 6.524 29.842 1.00 92.69 94 VAL A O 1
ATOM 766 N N . LYS A 1 95 ? -19.511 7.315 27.769 1.00 90.88 95 LYS A N 1
ATOM 767 C CA . LYS A 1 95 ? -19.922 8.687 28.141 1.00 90.88 95 LYS A CA 1
ATOM 768 C C . LYS A 1 95 ? -21.403 8.773 28.540 1.00 90.88 95 LYS A C 1
ATOM 770 O O . LYS A 1 95 ? -22.132 9.662 28.112 1.00 90.88 95 LYS A O 1
ATOM 775 N N . THR A 1 96 ? -21.867 7.821 29.337 1.00 88.56 96 THR A N 1
ATOM 776 C CA . THR A 1 96 ? -23.264 7.723 29.788 1.00 88.56 96 THR A CA 1
ATOM 777 C C . THR A 1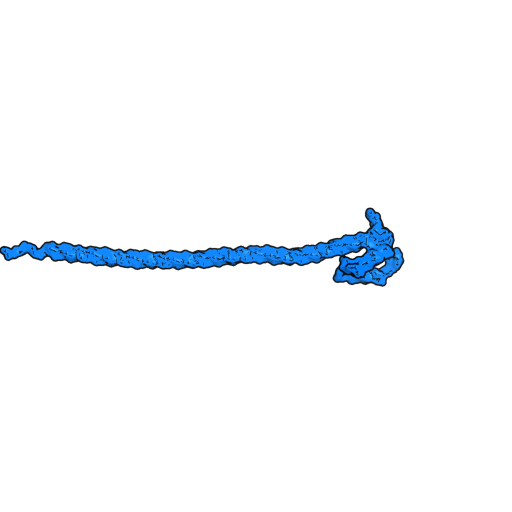 96 ? -23.457 8.212 31.219 1.00 88.56 96 THR A C 1
ATOM 779 O O . THR A 1 96 ? -24.594 8.368 31.648 1.00 88.56 96 THR A O 1
ATOM 782 N N . GLY A 1 97 ? -22.382 8.392 31.994 1.00 83.81 97 GLY A N 1
ATOM 783 C CA . GLY A 1 97 ? -22.444 8.594 33.447 1.00 83.81 97 GLY A CA 1
ATOM 784 C C . GLY A 1 97 ? -22.876 7.355 34.250 1.00 83.81 97 GLY A C 1
ATOM 785 O O . GLY A 1 97 ? -22.546 7.261 35.426 1.00 83.81 97 GLY A O 1
ATOM 786 N N . ASP A 1 98 ? -23.543 6.387 33.616 1.00 90.81 98 ASP A N 1
ATOM 787 C CA . ASP A 1 98 ? -23.975 5.117 34.204 1.00 90.81 98 ASP A CA 1
ATOM 788 C C . ASP A 1 98 ? -23.128 3.934 33.679 1.00 90.81 98 ASP A C 1
ATOM 790 O O . ASP A 1 98 ? -23.154 3.655 32.468 1.00 90.81 98 ASP A O 1
ATOM 794 N N . PRO A 1 99 ? -22.398 3.216 34.561 1.00 90.06 99 PRO A N 1
ATOM 795 C CA . PRO A 1 99 ? -21.647 2.017 34.206 1.00 90.06 99 PRO A CA 1
ATOM 796 C C . PRO A 1 99 ? -22.497 0.921 33.568 1.00 90.06 99 PRO A C 1
ATOM 798 O O . PRO A 1 99 ? -22.010 0.229 32.670 1.00 90.06 99 PRO A O 1
ATOM 801 N N . ASP A 1 100 ? -23.743 0.723 33.998 1.00 92.50 100 ASP A N 1
ATOM 802 C CA . ASP A 1 100 ? -24.569 -0.361 33.477 1.00 92.50 100 ASP A CA 1
ATOM 803 C C . ASP A 1 100 ? -25.022 -0.085 32.051 1.00 92.50 100 ASP A C 1
ATOM 805 O O . ASP A 1 100 ? -24.803 -0.931 31.173 1.00 92.50 100 ASP A O 1
ATOM 809 N N . GLN A 1 101 ? -25.495 1.134 31.795 1.00 93.38 101 GLN A N 1
ATOM 810 C CA . GLN A 1 101 ? -25.787 1.604 30.446 1.00 93.38 101 GLN A CA 1
ATOM 811 C C . GLN A 1 101 ? -24.556 1.553 29.529 1.00 93.38 101 GLN A C 1
ATOM 813 O O . GLN A 1 101 ? -24.666 1.147 28.368 1.00 93.38 101 GLN A O 1
ATOM 818 N N . ALA A 1 102 ? -23.369 1.893 30.043 1.00 92.69 102 ALA A N 1
ATOM 819 C CA . ALA A 1 102 ? -22.132 1.826 29.268 1.00 92.69 102 ALA A CA 1
ATOM 820 C C . ALA A 1 102 ? -21.850 0.407 28.742 1.00 92.69 102 ALA A C 1
ATOM 822 O O . ALA A 1 102 ? -21.438 0.242 27.594 1.00 92.69 102 ALA A O 1
ATOM 823 N N . ALA A 1 103 ? -22.111 -0.640 29.531 1.00 94.12 103 ALA A N 1
ATOM 824 C CA . ALA A 1 103 ? -21.953 -2.007 29.030 1.00 94.12 103 ALA A CA 1
ATOM 825 C C . ALA A 1 103 ? -23.007 -2.429 28.027 1.00 94.12 103 ALA A C 1
ATOM 827 O O . ALA A 1 103 ? -22.674 -3.207 27.139 1.00 94.12 103 ALA A O 1
ATOM 828 N N . ILE A 1 104 ? -24.250 -1.965 28.165 1.00 95.50 104 ILE A N 1
ATOM 829 C CA . ILE A 1 104 ? -25.288 -2.250 27.170 1.00 95.50 104 ILE A CA 1
ATOM 830 C C . ILE A 1 104 ? -24.835 -1.698 25.815 1.00 95.50 104 ILE A C 1
ATOM 832 O O . ILE A 1 104 ? -24.841 -2.427 24.824 1.00 95.50 104 ILE A O 1
ATOM 836 N N . ASN A 1 105 ? -24.332 -0.461 25.797 1.00 95.19 105 ASN A N 1
ATOM 837 C CA . ASN A 1 105 ? -23.789 0.167 24.594 1.00 95.19 105 ASN A CA 1
ATOM 838 C C . ASN A 1 105 ? -22.575 -0.601 24.047 1.00 95.19 105 ASN A C 1
ATOM 840 O O . ASN A 1 105 ? -22.538 -0.943 22.868 1.00 95.19 105 ASN A O 1
ATOM 844 N N . LEU A 1 106 ? -21.598 -0.937 24.897 1.00 95.44 106 LEU A N 1
ATOM 845 C CA . LEU A 1 106 ? -20.412 -1.691 24.474 1.00 95.44 106 LEU A CA 1
ATOM 846 C C . LEU A 1 106 ? -20.758 -3.090 23.950 1.00 95.44 106 LEU A C 1
ATOM 848 O O . LEU A 1 106 ? -20.153 -3.547 22.982 1.00 95.44 106 LEU A O 1
ATOM 852 N N . LYS A 1 107 ? -21.734 -3.765 24.563 1.00 96.06 107 LYS A N 1
ATOM 853 C CA . LYS A 1 107 ? -22.237 -5.057 24.097 1.00 96.06 107 LYS A CA 1
ATOM 854 C C . LYS A 1 107 ? -22.900 -4.918 22.732 1.00 96.06 107 LYS A C 1
ATOM 856 O O . LYS A 1 107 ? -22.575 -5.687 21.836 1.00 96.06 107 LYS A O 1
ATOM 861 N N . PHE A 1 108 ? -23.739 -3.900 22.545 1.00 97.12 108 PHE A N 1
ATOM 862 C CA . PHE A 1 108 ? -24.335 -3.598 21.246 1.00 97.12 108 PHE A CA 1
ATOM 863 C C . PHE A 1 108 ? -23.272 -3.369 20.160 1.00 97.12 108 PHE A C 1
ATOM 865 O O . PHE A 1 108 ? -23.413 -3.881 19.051 1.00 97.12 108 PHE A O 1
ATOM 872 N N . LEU A 1 109 ? -22.181 -2.656 20.462 1.00 97.00 109 LEU A N 1
ATOM 873 C CA . LEU A 1 109 ? -21.098 -2.452 19.494 1.00 97.00 109 LEU A CA 1
ATOM 874 C C . LEU A 1 109 ? -20.386 -3.754 19.091 1.00 97.00 109 LEU A C 1
ATOM 876 O O . LEU A 1 109 ? -19.954 -3.885 17.948 1.00 97.00 109 LEU A O 1
ATOM 880 N N . ILE A 1 110 ? -20.262 -4.715 20.012 1.00 96.88 110 ILE A N 1
ATOM 881 C CA . ILE A 1 110 ? -19.727 -6.048 19.701 1.00 96.88 110 ILE A CA 1
ATOM 882 C C . ILE A 1 110 ? -20.736 -6.831 18.856 1.00 96.88 110 ILE A C 1
ATOM 884 O O . ILE A 1 110 ? -20.376 -7.355 17.806 1.00 96.88 110 ILE A O 1
ATOM 888 N N . ASP A 1 111 ? -21.995 -6.884 19.293 1.00 96.62 111 ASP A N 1
ATOM 889 C CA . ASP A 1 111 ? -23.046 -7.691 18.664 1.00 96.62 111 ASP A CA 1
ATOM 890 C C . ASP A 1 111 ? -23.379 -7.198 17.242 1.00 96.62 111 ASP A C 1
ATOM 892 O O . ASP A 1 111 ? -23.703 -7.992 16.361 1.00 96.62 111 ASP A O 1
ATOM 896 N N . SER A 1 112 ? -23.246 -5.892 16.992 1.00 96.56 112 SER A N 1
ATOM 897 C CA . SER A 1 112 ? -23.399 -5.276 15.665 1.00 96.56 112 SER A CA 1
ATOM 898 C C . SER A 1 112 ? -22.171 -5.421 14.758 1.00 96.56 112 SER A C 1
ATOM 900 O O . SER A 1 112 ? -22.238 -5.057 13.584 1.00 96.56 112 SER A O 1
ATOM 902 N N . GLY A 1 113 ? -21.048 -5.929 15.275 1.00 95.12 113 GLY A N 1
ATOM 903 C CA . GLY A 1 113 ? -19.790 -6.046 14.534 1.00 95.12 113 GLY A CA 1
ATOM 904 C C . GLY A 1 113 ? -19.057 -4.719 14.309 1.00 95.12 113 GLY A C 1
ATOM 905 O O . GLY A 1 113 ? -18.120 -4.674 13.513 1.00 95.12 113 GLY A O 1
ATOM 906 N N . LEU A 1 114 ? -19.456 -3.643 14.997 1.00 94.75 114 LEU A N 1
ATOM 907 C CA . LEU A 1 114 ? -18.775 -2.344 14.938 1.00 94.75 114 LEU A CA 1
ATOM 908 C C . LEU A 1 114 ? -17.418 -2.358 15.653 1.00 94.75 114 LEU A C 1
ATOM 910 O O . LEU A 1 114 ? -16.543 -1.564 15.315 1.00 94.75 114 LEU A O 1
ATOM 914 N N . LEU A 1 115 ? -17.237 -3.258 16.625 1.00 95.50 115 LEU A N 1
ATOM 915 C CA . LEU A 1 115 ? -15.930 -3.604 17.180 1.00 95.50 115 LEU A CA 1
ATOM 916 C C . LEU A 1 115 ? -15.475 -4.951 16.624 1.00 95.50 115 LEU A C 1
ATOM 918 O O . LEU A 1 115 ? -16.207 -5.938 16.714 1.00 95.50 115 LEU A O 1
ATOM 922 N N . GLY A 1 116 ? -14.247 -5.004 16.103 1.00 92.50 116 GLY A N 1
ATOM 923 C CA . GLY A 1 116 ? -13.673 -6.211 15.516 1.00 92.50 116 GLY A CA 1
ATOM 924 C C . GLY A 1 116 ? -12.458 -6.766 16.263 1.00 92.50 116 GLY A C 1
ATOM 925 O O . GLY A 1 116 ? -11.868 -6.133 17.144 1.00 92.50 116 GLY A O 1
ATOM 926 N N . GLY A 1 117 ? -12.068 -7.987 15.884 1.00 93.38 117 GLY A N 1
ATOM 927 C CA . GLY A 1 117 ? -10.798 -8.619 16.250 1.00 93.38 117 GLY A CA 1
ATOM 928 C C . GLY A 1 117 ? -10.435 -8.537 17.738 1.00 93.38 117 GLY A C 1
ATOM 929 O O . GLY A 1 117 ? -11.243 -8.813 18.625 1.00 93.38 117 GLY A O 1
ATOM 930 N N . LYS A 1 118 ? -9.190 -8.125 18.014 1.00 94.19 118 LYS A N 1
ATOM 931 C CA . LYS A 1 118 ? -8.642 -8.038 19.379 1.00 94.19 118 LYS A CA 1
ATOM 932 C C . LYS A 1 118 ? -9.392 -7.038 20.263 1.00 94.19 118 LYS A C 1
ATOM 934 O O . LYS A 1 118 ? -9.394 -7.201 21.484 1.00 94.19 118 LYS A O 1
ATOM 939 N N . THR A 1 119 ? -9.990 -5.996 19.685 1.00 94.81 119 THR A N 1
ATOM 940 C CA . THR A 1 119 ? -10.754 -4.997 20.441 1.00 94.81 119 THR A CA 1
ATOM 941 C C . THR A 1 119 ? -12.032 -5.621 20.988 1.00 94.81 119 THR A C 1
ATOM 943 O O . THR A 1 119 ? -12.261 -5.572 22.197 1.00 94.81 119 THR A O 1
ATOM 946 N N . ALA A 1 120 ? -12.806 -6.293 20.132 1.00 95.94 120 ALA A N 1
ATOM 947 C CA . ALA A 1 120 ? -14.020 -7.000 20.533 1.00 95.94 120 ALA A CA 1
ATOM 948 C C . ALA A 1 120 ? -13.740 -8.068 21.602 1.00 95.94 120 ALA A C 1
ATOM 950 O O . ALA A 1 120 ? -14.446 -8.134 22.607 1.00 95.94 120 ALA A O 1
ATOM 951 N N . GLU A 1 121 ? -12.666 -8.850 2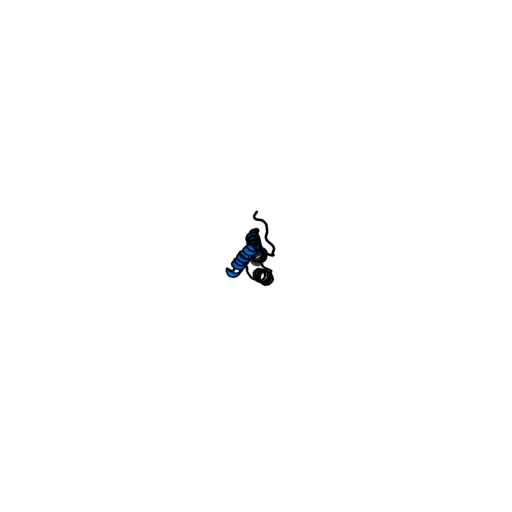1.447 1.00 96.38 121 GLU A N 1
ATOM 952 C CA . GLU A 1 121 ? -12.251 -9.855 22.437 1.00 96.38 121 GLU A CA 1
ATOM 953 C C . GLU A 1 121 ? -11.953 -9.235 23.810 1.00 96.38 121 GLU A C 1
ATOM 955 O O . GLU A 1 121 ? -12.417 -9.730 24.842 1.00 96.38 121 GLU A O 1
ATOM 960 N N . ARG A 1 122 ? -11.197 -8.129 23.839 1.00 95.06 122 ARG A N 1
ATOM 961 C CA . ARG A 1 122 ? -10.840 -7.424 25.080 1.00 95.06 122 ARG A CA 1
ATOM 962 C C . ARG A 1 122 ? -12.062 -6.829 25.765 1.00 95.06 122 ARG A C 1
ATOM 964 O O . ARG A 1 122 ? -12.200 -6.982 26.979 1.00 95.06 122 ARG A O 1
ATOM 971 N N . VAL A 1 123 ? -12.947 -6.183 25.005 1.00 94.62 123 VAL A N 1
ATOM 972 C CA . VAL A 1 123 ? -14.178 -5.593 25.548 1.00 94.62 123 VAL A CA 1
ATOM 973 C C . VAL A 1 123 ? -15.124 -6.696 26.025 1.00 94.62 123 VAL A C 1
ATOM 975 O O . VAL A 1 123 ? -15.616 -6.621 27.145 1.00 94.62 123 VAL A O 1
ATOM 978 N N . SER A 1 124 ? -15.299 -7.779 25.263 1.00 95.50 124 SER A N 1
ATOM 979 C CA . SER A 1 124 ? -16.105 -8.935 25.680 1.00 95.50 124 SER A CA 1
ATOM 980 C C . SER A 1 124 ? -15.583 -9.549 26.984 1.00 95.50 124 SER A C 1
ATOM 982 O O . SER A 1 124 ? -16.358 -9.820 27.901 1.00 95.50 124 SER A O 1
ATOM 984 N N . LYS A 1 125 ? -14.259 -9.707 27.118 1.00 95.88 125 LYS A N 1
ATOM 985 C CA . LYS A 1 125 ? -13.633 -10.189 28.358 1.00 95.88 125 LYS A CA 1
ATOM 986 C C . LYS A 1 125 ? -13.876 -9.242 29.535 1.00 95.88 125 LYS A C 1
ATOM 988 O O . LYS A 1 125 ? -14.151 -9.715 30.633 1.00 95.88 125 LYS A O 1
ATOM 993 N N . TYR A 1 126 ? -13.789 -7.930 29.318 1.00 92.94 126 TYR A N 1
ATOM 994 C CA . TYR A 1 126 ? -14.114 -6.935 30.342 1.00 92.94 126 TYR A CA 1
ATOM 995 C C . TYR A 1 126 ? -15.576 -7.048 30.796 1.00 92.94 126 TYR A C 1
ATOM 997 O O . TYR A 1 126 ? -15.833 -7.141 31.992 1.00 92.94 126 TYR A O 1
ATOM 1005 N N . LEU A 1 127 ? -16.520 -7.124 29.854 1.00 93.19 127 LEU A N 1
ATOM 1006 C CA . LEU A 1 127 ? -17.952 -7.214 30.148 1.00 93.19 127 LEU A CA 1
ATOM 1007 C C . LEU A 1 127 ? -18.335 -8.491 30.907 1.00 93.19 127 LEU A C 1
ATOM 1009 O O . LEU A 1 127 ? -19.224 -8.444 31.749 1.00 93.19 127 LEU A O 1
ATOM 1013 N N . LYS A 1 128 ? -17.663 -9.618 30.645 1.00 93.81 128 LYS A N 1
ATOM 1014 C CA . LYS A 1 128 ? -17.905 -10.888 31.356 1.00 93.81 128 LYS A CA 1
ATOM 1015 C C . LYS A 1 128 ? -17.466 -10.866 32.819 1.00 93.81 128 LYS A C 1
ATOM 1017 O O . LYS A 1 128 ? -18.055 -11.570 33.628 1.00 93.81 128 LYS A O 1
ATOM 1022 N N . ASN A 1 129 ? -16.424 -10.100 33.134 1.00 91.25 129 ASN A N 1
ATOM 1023 C CA . ASN A 1 129 ? -15.791 -10.098 34.454 1.00 91.25 129 ASN A CA 1
ATOM 1024 C C . ASN A 1 129 ? -16.197 -8.901 35.319 1.00 91.25 129 ASN A C 1
ATOM 1026 O O . ASN A 1 129 ? -15.692 -8.765 36.431 1.00 91.25 129 ASN A O 1
ATOM 1030 N N . ARG A 1 130 ? -17.030 -7.992 34.806 1.00 88.75 130 ARG A N 1
ATOM 1031 C CA . ARG A 1 130 ? -17.450 -6.818 35.569 1.00 88.75 130 ARG A CA 1
ATOM 1032 C C . ARG A 1 130 ? -18.529 -7.186 36.589 1.00 88.75 130 ARG A C 1
ATOM 1034 O O . ARG A 1 130 ? -19.362 -8.052 36.328 1.00 88.75 130 ARG A O 1
ATOM 1041 N N . GLU A 1 131 ? -18.583 -6.430 37.676 1.00 87.31 131 GLU A N 1
ATOM 1042 C CA . GLU A 1 131 ? -19.715 -6.434 38.602 1.00 87.31 131 GLU A CA 1
ATOM 1043 C C . GLU A 1 131 ? -20.769 -5.398 38.155 1.00 87.31 131 GLU A C 1
ATOM 1045 O O . GLU A 1 131 ? -20.392 -4.330 37.659 1.00 87.31 131 GLU A O 1
ATOM 1050 N N . PRO A 1 132 ? -22.080 -5.682 38.280 1.00 84.38 132 PRO A N 1
ATOM 1051 C CA . PRO A 1 132 ? -23.135 -4.704 37.994 1.00 84.38 132 PRO A CA 1
ATOM 1052 C C . PRO A 1 132 ? -22.977 -3.419 38.818 1.00 84.38 132 PRO A C 1
ATOM 1054 O O . PRO A 1 132 ? -22.566 -3.470 39.976 1.00 84.38 132 PRO A O 1
ATOM 1057 N N . GLY A 1 133 ? -23.283 -2.263 38.227 1.00 79.44 133 GLY A N 1
ATOM 1058 C CA . GLY A 1 133 ? -23.153 -0.953 38.878 1.00 79.44 133 GLY A CA 1
ATOM 1059 C C . GLY A 1 133 ? -21.715 -0.461 39.099 1.00 79.44 133 GLY A C 1
ATOM 1060 O O . GLY A 1 133 ? -21.516 0.667 39.547 1.00 79.44 133 GLY A O 1
ATOM 1061 N N . VAL A 1 134 ? -20.696 -1.259 38.757 1.00 76.19 134 VAL A N 1
ATOM 1062 C CA . VAL A 1 134 ? -19.277 -0.913 38.918 1.00 76.19 134 VAL A CA 1
ATOM 1063 C C . VAL A 1 134 ? -18.597 -0.883 37.551 1.00 76.19 134 VAL A C 1
ATOM 1065 O O . VAL A 1 134 ? -18.670 -1.827 36.764 1.00 76.19 134 VAL A O 1
ATOM 1068 N N . GLY A 1 135 ? -17.889 0.203 37.234 1.00 75.06 135 GLY A N 1
ATOM 1069 C CA . GLY A 1 135 ? -17.160 0.269 35.971 1.00 75.06 135 GLY A CA 1
ATOM 1070 C C . GLY A 1 135 ? -16.639 1.643 35.590 1.00 75.06 135 GLY A C 1
ATOM 1071 O O . GLY A 1 135 ? -16.808 2.629 36.301 1.00 75.06 135 GLY A O 1
ATOM 1072 N N . ARG A 1 136 ? -15.975 1.689 34.430 1.00 74.38 136 ARG A N 1
ATOM 1073 C CA . ARG A 1 136 ? -15.473 2.932 33.841 1.00 74.38 136 ARG A CA 1
ATOM 1074 C C . ARG A 1 136 ? -16.601 3.594 33.054 1.00 74.38 136 ARG A C 1
ATOM 1076 O O . ARG A 1 136 ? -16.787 3.279 31.883 1.00 74.38 136 ARG A O 1
ATOM 1083 N N . ALA A 1 137 ? -17.331 4.491 33.704 1.00 77.12 137 ALA A N 1
ATOM 1084 C CA . ALA A 1 137 ? -18.205 5.451 33.042 1.00 77.12 137 ALA A CA 1
ATOM 1085 C C . ALA A 1 137 ? -17.534 6.826 33.072 1.00 77.12 137 ALA A C 1
ATOM 1087 O O . ALA A 1 137 ? -16.967 7.233 34.086 1.00 77.12 137 ALA A O 1
ATOM 1088 N N . LEU A 1 138 ? -17.568 7.519 31.941 1.00 73.25 138 LEU A N 1
ATOM 1089 C CA . LEU A 1 138 ? -17.189 8.920 31.866 1.00 73.25 138 LEU A CA 1
ATOM 1090 C C . LEU A 1 138 ? -18.447 9.769 32.076 1.00 73.25 138 LEU A C 1
ATOM 1092 O O . LEU A 1 138 ? -19.527 9.368 31.623 1.00 73.25 138 LEU A O 1
ATOM 1096 N N . PRO A 1 139 ? -18.332 10.928 32.747 1.00 70.00 139 PRO A N 1
ATOM 1097 C CA . PRO A 1 139 ? -19.444 11.857 32.838 1.00 70.00 139 PRO A CA 1
ATOM 1098 C C . PRO A 1 139 ? -19.908 12.259 31.428 1.00 70.00 139 PRO A C 1
ATOM 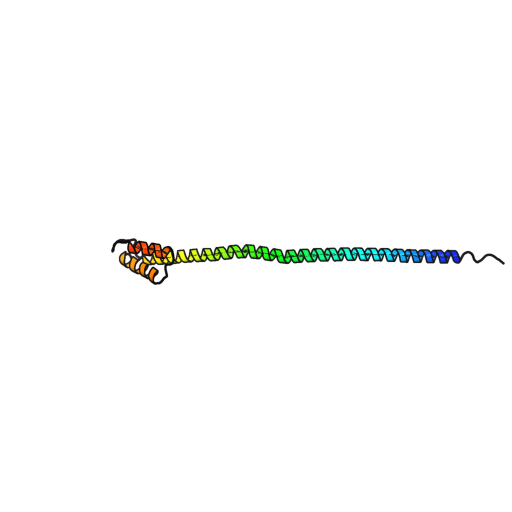1100 O O . PRO A 1 139 ? -19.081 12.313 30.506 1.00 70.00 139 PRO A O 1
ATOM 1103 N N . PRO A 1 140 ? -21.213 12.523 31.242 1.00 71.50 140 PRO A N 1
ATOM 1104 C CA . PRO A 1 140 ? -21.694 13.123 30.008 1.00 71.50 140 PRO A CA 1
ATOM 1105 C C . PRO A 1 140 ? -20.982 14.470 29.822 1.00 71.50 140 PRO A C 1
ATOM 1107 O O . PRO A 1 140 ? -20.902 15.267 30.759 1.00 71.50 140 PRO A O 1
ATOM 1110 N N . GLY A 1 141 ? -20.373 14.649 28.649 1.00 61.72 141 GLY A N 1
ATOM 1111 C CA . GLY A 1 141 ? -19.700 15.890 28.261 1.00 61.72 141 GLY A CA 1
ATOM 1112 C C . GLY A 1 141 ? -20.665 16.920 27.706 1.00 61.72 141 GLY A C 1
ATOM 1113 O O . GLY A 1 141 ? -21.774 16.516 27.291 1.00 61.72 141 GLY A O 1
#